Protein AF-A0AA43L330-F1 (afdb_monomer_lite)

Secondary structure (DSSP, 8-state):
--HHHHHHHH-TT--S------SSPPP--S-----GGGHHHHHHHHHHHHHHHSTT-----

Structure (mmCIF, N/CA/C/O backbone):
data_AF-A0AA43L330-F1
#
_entry.id   AF-A0AA43L330-F1
#
loop_
_atom_site.group_PDB
_atom_site.id
_atom_site.type_symbol
_atom_site.label_atom_id
_atom_site.label_alt_id
_atom_site.label_comp_id
_atom_site.label_asym_id
_atom_site.label_entity_id
_atom_site.label_seq_id
_atom_site.pdbx_PDB_ins_code
_atom_site.Cartn_x
_atom_site.Cartn_y
_atom_site.Cartn_z
_atom_site.occupancy
_atom_site.B_iso_or_equiv
_atom_site.auth_seq_id
_atom_site.auth_comp_id
_atom_site.auth_asym_id
_atom_site.auth_atom_id
_atom_site.pdbx_PDB_model_num
ATOM 1 N N . MET A 1 1 ? 17.818 -14.260 14.728 1.00 45.44 1 MET A N 1
ATOM 2 C CA . MET A 1 1 ? 17.422 -13.903 13.353 1.00 45.44 1 MET A CA 1
ATOM 3 C C . MET A 1 1 ? 16.489 -12.709 13.460 1.00 45.44 1 MET A C 1
ATOM 5 O O . MET A 1 1 ? 15.439 -12.872 14.071 1.00 45.44 1 MET A O 1
ATOM 9 N N . ARG A 1 2 ? 16.887 -11.505 13.033 1.00 68.38 2 ARG A N 1
ATOM 10 C CA . ARG A 1 2 ? 16.006 -10.328 13.101 1.00 68.38 2 ARG A CA 1
ATOM 11 C C . ARG A 1 2 ? 15.269 -10.191 11.767 1.00 68.38 2 ARG A C 1
ATOM 13 O O . ARG A 1 2 ? 15.839 -10.494 10.726 1.00 68.38 2 ARG A O 1
ATOM 20 N N . ILE A 1 3 ? 14.022 -9.719 11.790 1.00 58.66 3 ILE A N 1
ATOM 21 C CA . ILE A 1 3 ? 13.200 -9.498 10.580 1.00 58.66 3 ILE A CA 1
ATOM 22 C C . ILE A 1 3 ? 13.921 -8.613 9.545 1.00 58.66 3 ILE A C 1
ATOM 24 O O . ILE A 1 3 ? 13.808 -8.848 8.345 1.00 58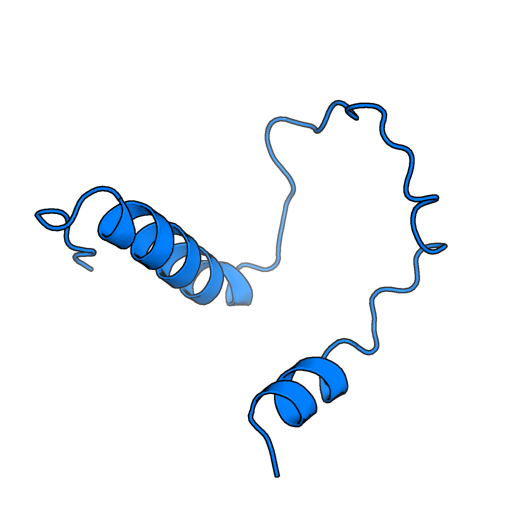.66 3 ILE A O 1
ATOM 28 N N . ILE A 1 4 ? 14.750 -7.670 10.008 1.00 56.06 4 ILE A N 1
ATOM 29 C CA . ILE A 1 4 ? 15.582 -6.816 9.146 1.00 56.06 4 ILE A CA 1
ATOM 30 C C . ILE A 1 4 ? 16.584 -7.609 8.289 1.00 56.06 4 ILE A C 1
ATOM 32 O O . ILE A 1 4 ? 16.831 -7.240 7.144 1.00 56.06 4 ILE A O 1
ATOM 36 N N . ASP A 1 5 ? 17.119 -8.722 8.799 1.00 60.31 5 ASP A N 1
ATOM 37 C CA . ASP A 1 5 ? 18.143 -9.513 8.106 1.00 60.31 5 ASP A CA 1
ATOM 38 C C . ASP A 1 5 ? 17.523 -10.276 6.917 1.00 60.31 5 ASP A C 1
ATOM 40 O O . ASP A 1 5 ? 18.163 -10.480 5.886 1.00 60.31 5 ASP A O 1
ATOM 44 N N . PHE A 1 6 ? 16.245 -10.659 7.039 1.00 59.75 6 PHE A N 1
ATOM 45 C CA . PHE A 1 6 ? 15.477 -11.341 5.993 1.00 59.75 6 PHE A CA 1
ATOM 46 C C . PHE A 1 6 ? 15.159 -10.414 4.811 1.00 59.75 6 PHE A C 1
ATOM 48 O O . PHE A 1 6 ? 15.281 -10.828 3.654 1.00 59.75 6 PHE A O 1
ATOM 55 N N . PHE A 1 7 ? 14.809 -9.157 5.103 1.00 55.25 7 PHE A N 1
ATOM 56 C CA . PHE A 1 7 ? 14.500 -8.142 4.092 1.00 55.25 7 PHE A CA 1
ATOM 57 C C . PHE A 1 7 ? 15.739 -7.764 3.265 1.00 55.25 7 PHE A C 1
ATOM 59 O O . PHE A 1 7 ? 15.674 -7.662 2.042 1.00 55.25 7 PHE A O 1
ATOM 66 N N . MET A 1 8 ? 16.903 -7.649 3.913 1.00 53.03 8 MET A N 1
ATOM 67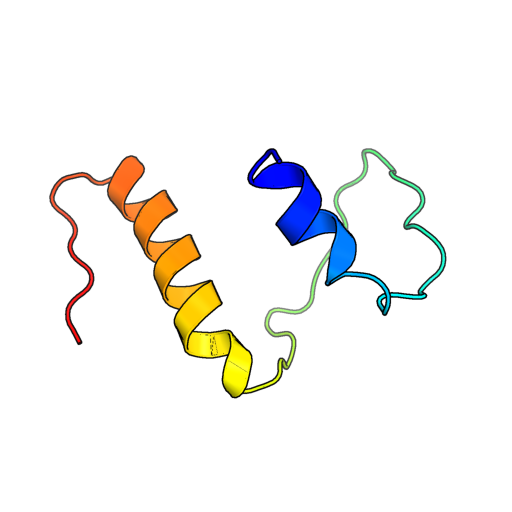 C CA . MET A 1 8 ? 18.156 -7.290 3.236 1.00 53.03 8 MET A CA 1
ATOM 68 C C . MET A 1 8 ? 18.704 -8.410 2.336 1.00 53.03 8 MET A C 1
ATOM 70 O O . MET A 1 8 ? 19.352 -8.129 1.330 1.00 53.03 8 MET A O 1
ATOM 74 N N . ASN A 1 9 ? 18.421 -9.682 2.641 1.00 51.59 9 ASN A N 1
ATOM 75 C CA . ASN A 1 9 ? 18.928 -10.819 1.864 1.00 51.59 9 ASN A CA 1
ATOM 76 C C . ASN A 1 9 ? 18.240 -10.997 0.491 1.00 51.59 9 ASN A C 1
ATOM 78 O O . ASN A 1 9 ? 18.834 -11.575 -0.419 1.00 51.59 9 ASN A O 1
ATOM 82 N N . HIS A 1 10 ? 17.013 -10.495 0.316 1.00 58.44 10 HIS A N 1
ATOM 83 C CA . HIS A 1 10 ? 16.244 -10.657 -0.927 1.00 58.44 10 HIS A CA 1
ATOM 84 C C . HIS A 1 10 ? 16.430 -9.506 -1.933 1.00 58.44 10 HIS A C 1
ATOM 86 O O . HIS A 1 10 ? 16.048 -9.644 -3.089 1.00 58.44 10 HIS A O 1
ATOM 92 N N . ASN A 1 11 ? 17.090 -8.409 -1.547 1.00 49.22 11 ASN A N 1
ATOM 93 C CA . ASN A 1 11 ? 17.225 -7.195 -2.366 1.00 49.22 11 ASN A CA 1
ATOM 94 C C . ASN A 1 11 ? 18.516 -7.141 -3.217 1.00 49.22 11 ASN A C 1
ATOM 96 O O . ASN A 1 11 ? 19.011 -6.078 -3.581 1.00 49.22 11 ASN A O 1
ATOM 100 N N . LYS A 1 12 ? 19.117 -8.295 -3.539 1.00 51.81 12 LYS A N 1
ATOM 101 C CA . LYS A 1 12 ? 20.451 -8.367 -4.176 1.00 51.81 12 LYS A CA 1
ATOM 102 C C . LYS A 1 12 ? 20.475 -7.984 -5.673 1.00 51.81 12 LYS A C 1
ATOM 104 O O . LYS A 1 12 ? 21.508 -8.149 -6.318 1.00 51.81 12 LYS A O 1
ATOM 109 N N . LYS A 1 13 ? 19.380 -7.498 -6.268 1.00 49.78 13 LYS A N 1
ATOM 110 C CA . LYS A 1 13 ? 19.308 -7.228 -7.719 1.00 49.78 13 LYS A CA 1
ATOM 111 C C . LYS A 1 13 ? 18.768 -5.850 -8.113 1.00 49.78 13 LYS A C 1
ATOM 113 O O . LYS A 1 13 ? 18.178 -5.729 -9.176 1.00 49.78 13 LYS A O 1
ATOM 118 N N . ILE A 1 14 ? 19.076 -4.808 -7.348 1.00 54.53 14 ILE A N 1
ATOM 119 C CA . ILE A 1 14 ? 19.096 -3.445 -7.897 1.00 54.53 14 ILE A CA 1
ATOM 120 C C . ILE A 1 14 ? 20.571 -3.050 -8.052 1.00 54.53 14 ILE A C 1
ATOM 122 O O . ILE A 1 14 ? 21.197 -2.548 -7.125 1.00 54.53 14 ILE A O 1
ATOM 126 N N . GLN A 1 15 ? 21.177 -3.398 -9.193 1.00 52.44 15 GLN A N 1
ATOM 127 C CA . GLN A 1 15 ? 22.418 -2.759 -9.638 1.00 52.44 15 GLN A CA 1
ATOM 128 C C . GLN A 1 15 ? 22.030 -1.640 -10.597 1.00 52.44 15 GLN A C 1
ATOM 130 O O . GLN A 1 15 ? 21.996 -1.844 -11.803 1.00 52.44 15 GLN A O 1
ATOM 135 N N . GLU A 1 16 ? 21.781 -0.464 -10.044 1.00 55.38 16 GLU A N 1
ATOM 136 C CA . GLU A 1 16 ? 22.172 0.780 -10.690 1.00 55.38 16 GLU A CA 1
ATOM 137 C C . GLU A 1 16 ? 23.076 1.501 -9.696 1.00 55.38 16 GLU A C 1
ATOM 139 O O . GLU A 1 16 ? 22.947 1.303 -8.486 1.00 55.38 16 GLU A O 1
ATOM 144 N N . ASN A 1 17 ? 24.070 2.220 -10.213 1.00 50.31 17 ASN A N 1
ATOM 145 C CA . ASN A 1 17 ? 25.022 3.018 -9.442 1.00 50.31 17 ASN A CA 1
ATOM 146 C C . ASN A 1 17 ? 24.291 3.648 -8.236 1.00 50.31 17 ASN A C 1
ATOM 148 O O . ASN A 1 17 ? 23.252 4.267 -8.479 1.00 50.31 17 ASN A O 1
ATOM 152 N N . PRO A 1 18 ? 24.725 3.440 -6.973 1.00 57.19 18 PRO A N 1
ATOM 153 C CA . PRO A 1 18 ? 23.981 3.947 -5.824 1.00 57.19 18 PRO A CA 1
ATOM 154 C C . PRO A 1 18 ? 23.693 5.428 -6.072 1.00 57.19 18 PRO A C 1
ATOM 156 O O . PRO A 1 18 ? 24.644 6.142 -6.412 1.00 57.19 18 PRO A O 1
ATOM 159 N N . PRO A 1 19 ? 22.421 5.872 -6.004 1.00 60.09 19 PRO A N 1
ATOM 160 C CA . PRO A 1 19 ? 22.103 7.257 -6.297 1.00 60.09 19 PRO A CA 1
ATOM 161 C C . PRO A 1 19 ? 22.991 8.103 -5.396 1.00 60.09 19 PRO A C 1
ATOM 163 O O . PRO A 1 19 ? 23.055 7.856 -4.187 1.00 60.09 19 PRO A O 1
ATOM 166 N N . GLU A 1 20 ? 23.743 9.035 -5.984 1.00 65.56 20 GLU A N 1
ATOM 167 C CA . GLU A 1 20 ? 24.378 10.073 -5.185 1.00 65.56 20 GLU A CA 1
ATOM 168 C C . GLU A 1 20 ? 23.243 10.702 -4.382 1.00 65.56 20 GLU A C 1
ATOM 170 O O . GLU A 1 20 ? 22.309 11.254 -4.957 1.00 65.56 20 GLU A O 1
ATOM 175 N N . ILE A 1 21 ? 23.248 10.490 -3.063 1.00 66.19 21 ILE A N 1
ATOM 176 C CA . ILE A 1 21 ? 22.188 10.981 -2.187 1.00 66.19 21 ILE A CA 1
ATOM 177 C C . ILE A 1 21 ? 22.400 12.488 -2.095 1.00 66.19 21 ILE A C 1
ATOM 179 O O . ILE A 1 21 ? 23.107 12.984 -1.217 1.00 66.19 21 ILE A O 1
ATOM 183 N N . THR A 1 22 ? 21.856 13.205 -3.067 1.00 74.06 22 THR A N 1
ATOM 184 C CA . THR A 1 22 ? 21.827 14.655 -3.101 1.00 74.06 22 THR A CA 1
ATOM 185 C C . THR A 1 22 ? 20.593 15.119 -2.329 1.00 74.06 22 THR A C 1
ATOM 187 O O . THR A 1 22 ? 19.544 14.479 -2.321 1.00 74.06 22 THR A O 1
ATOM 190 N N . THR A 1 23 ? 20.719 16.228 -1.602 1.00 81.88 23 THR A N 1
ATOM 191 C CA . THR A 1 23 ? 19.601 16.817 -0.836 1.00 81.88 23 THR A CA 1
ATOM 192 C C . THR A 1 23 ? 18.577 17.508 -1.751 1.00 81.88 23 THR A C 1
ATOM 194 O O . THR A 1 23 ? 17.570 18.034 -1.281 1.00 81.88 23 THR A O 1
ATOM 197 N N . GLU A 1 24 ? 18.840 17.569 -3.055 1.00 87.88 24 GLU A N 1
ATOM 198 C CA . GLU A 1 24 ? 17.970 18.222 -4.026 1.00 87.88 24 GLU A CA 1
ATOM 199 C C . GLU A 1 24 ? 16.805 17.311 -4.426 1.00 87.88 24 GLU A C 1
ATOM 201 O O . GLU A 1 24 ? 16.956 16.107 -4.621 1.00 87.88 24 GLU A O 1
ATOM 206 N N . TRP A 1 25 ? 15.613 17.896 -4.526 1.00 87.25 25 TRP A N 1
ATOM 207 C CA . TRP A 1 25 ? 14.436 17.174 -4.993 1.00 87.25 25 TRP A CA 1
ATOM 208 C C . TRP A 1 25 ? 14.605 16.809 -6.468 1.00 87.25 25 TRP A C 1
ATOM 210 O O . TRP A 1 25 ? 14.869 17.680 -7.296 1.00 87.25 25 TRP A O 1
ATOM 220 N N . GLN A 1 26 ? 14.403 15.536 -6.796 1.00 82.56 26 GLN A N 1
ATOM 221 C CA . GLN A 1 26 ? 14.403 15.046 -8.169 1.00 82.56 26 GLN A CA 1
ATOM 222 C C . GLN A 1 26 ? 12.966 14.884 -8.670 1.00 82.56 26 GLN A C 1
ATOM 224 O O . GLN A 1 26 ? 12.121 14.300 -7.990 1.00 82.56 26 GLN A O 1
ATOM 229 N N . GLU A 1 27 ? 12.688 15.382 -9.874 1.00 84.94 27 GLU A N 1
ATOM 230 C CA . GLU 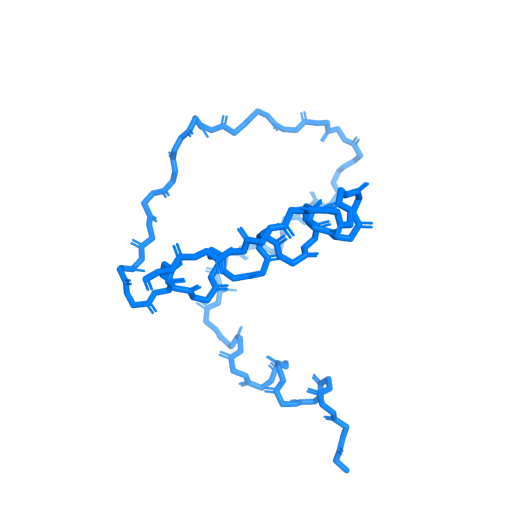A 1 27 ? 11.402 15.152 -10.530 1.00 84.94 27 GLU A CA 1
ATOM 231 C C . GLU A 1 27 ? 11.290 13.692 -10.987 1.00 84.94 27 GLU A C 1
ATOM 233 O O . GLU A 1 27 ? 12.171 13.168 -11.673 1.00 84.94 27 GLU A O 1
ATOM 238 N N . LEU A 1 28 ? 10.190 13.039 -10.605 1.00 83.75 28 LEU A N 1
ATOM 239 C CA . LEU A 1 28 ? 9.859 11.676 -11.011 1.00 83.75 28 LEU A CA 1
ATOM 240 C C . LEU A 1 28 ? 8.687 11.684 -12.000 1.00 83.75 28 LEU A C 1
ATOM 242 O O . LEU A 1 28 ? 7.803 12.542 -11.902 1.00 83.75 28 LEU A O 1
ATOM 246 N N . PRO A 1 29 ? 8.646 10.729 -12.946 1.00 88.06 29 PRO A N 1
ATOM 247 C CA . PRO A 1 29 ? 7.484 10.561 -13.803 1.00 88.06 29 PRO A CA 1
ATOM 248 C C . PRO A 1 29 ? 6.248 10.224 -12.961 1.00 88.06 29 PRO A C 1
ATOM 250 O O . PRO A 1 29 ? 6.344 9.606 -11.902 1.00 88.06 29 PRO A O 1
ATOM 253 N N . ALA A 1 30 ? 5.068 10.583 -13.469 1.00 84.38 30 ALA A N 1
ATOM 254 C CA . ALA A 1 30 ? 3.803 10.324 -12.779 1.00 84.38 30 ALA A CA 1
ATOM 255 C C . ALA A 1 30 ? 3.506 8.824 -12.581 1.00 84.38 30 ALA A C 1
ATOM 257 O O . ALA A 1 30 ? 2.680 8.470 -11.743 1.00 84.38 30 ALA A O 1
ATOM 258 N N . PHE A 1 31 ? 4.152 7.950 -13.357 1.00 82.12 31 PHE A N 1
ATOM 259 C CA . PHE A 1 31 ? 3.988 6.505 -13.282 1.00 82.12 31 PHE A CA 1
ATOM 260 C C . PHE A 1 31 ? 5.294 5.791 -13.639 1.00 82.12 31 PHE A C 1
ATOM 262 O O . PHE A 1 31 ? 5.975 6.169 -14.594 1.00 82.12 31 PHE A O 1
ATOM 269 N N . ILE A 1 32 ? 5.613 4.749 -12.875 1.00 83.44 32 ILE A N 1
ATOM 270 C CA . ILE A 1 32 ? 6.716 3.822 -13.124 1.00 83.44 32 ILE A CA 1
ATOM 271 C C . ILE A 1 32 ? 6.091 2.431 -13.175 1.00 83.44 32 ILE A C 1
ATOM 273 O O . ILE A 1 32 ? 5.413 2.024 -12.231 1.00 83.44 32 ILE A O 1
ATOM 277 N N . GLU A 1 33 ? 6.287 1.721 -14.283 1.00 85.44 33 GLU A N 1
ATOM 278 C CA . GLU A 1 33 ? 5.822 0.342 -14.410 1.00 85.44 33 GLU A CA 1
ATOM 279 C C . GLU A 1 33 ? 6.553 -0.556 -13.405 1.00 85.44 33 GLU A C 1
ATOM 281 O O . GLU A 1 33 ? 7.775 -0.489 -13.278 1.00 85.44 33 GLU A O 1
ATOM 286 N N . THR A 1 34 ? 5.803 -1.414 -12.712 1.00 82.31 34 THR A N 1
ATOM 287 C CA . THR A 1 34 ? 6.368 -2.497 -11.899 1.00 82.31 34 THR A CA 1
ATOM 288 C C . THR A 1 34 ? 5.691 -3.827 -12.220 1.00 82.31 34 THR A C 1
ATOM 290 O O . THR A 1 34 ? 4.632 -3.860 -12.862 1.00 82.31 34 THR A O 1
ATOM 293 N N . ASP A 1 35 ? 6.326 -4.920 -11.800 1.00 90.88 35 ASP A N 1
ATOM 294 C CA . ASP A 1 35 ? 5.808 -6.275 -11.943 1.00 90.88 35 ASP A CA 1
ATOM 295 C C . ASP A 1 35 ? 4.442 -6.380 -11.233 1.00 90.88 35 ASP A C 1
ATOM 297 O O . ASP A 1 35 ? 4.339 -6.048 -10.047 1.00 90.88 35 ASP A O 1
ATOM 301 N N . PRO A 1 36 ? 3.380 -6.848 -11.918 1.00 90.81 36 PRO A N 1
ATOM 302 C CA . PRO A 1 36 ? 2.074 -7.076 -11.305 1.00 90.81 36 PRO A CA 1
ATOM 303 C C . PRO A 1 36 ? 2.105 -7.931 -10.032 1.00 90.81 36 PRO A C 1
ATOM 305 O O . PRO A 1 36 ? 1.239 -7.769 -9.173 1.00 90.81 36 PRO A O 1
ATOM 308 N N . ALA A 1 37 ? 3.097 -8.815 -9.879 1.00 92.38 37 ALA A N 1
ATOM 309 C CA . ALA A 1 37 ? 3.288 -9.612 -8.669 1.00 92.38 37 AL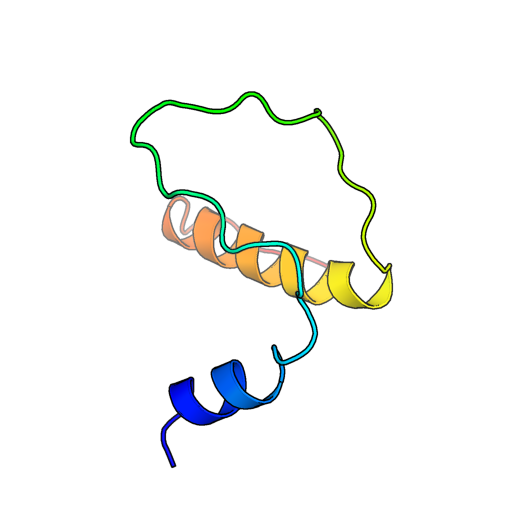A A CA 1
ATOM 310 C C . ALA A 1 37 ? 3.572 -8.762 -7.413 1.00 92.38 37 ALA A C 1
ATOM 312 O O . ALA A 1 37 ? 3.368 -9.235 -6.296 1.00 92.38 37 ALA A O 1
ATOM 313 N N . GLU A 1 38 ? 4.017 -7.513 -7.571 1.00 90.00 38 GLU A N 1
ATOM 314 C CA . GLU A 1 38 ? 4.329 -6.604 -6.462 1.00 90.00 38 GLU A CA 1
ATOM 315 C C . GLU A 1 38 ? 3.153 -5.703 -6.057 1.00 90.00 38 GLU A C 1
ATOM 317 O O . GLU A 1 38 ? 3.194 -5.077 -4.994 1.00 90.00 38 GLU A O 1
ATOM 322 N N . TYR A 1 39 ? 2.088 -5.634 -6.865 1.00 89.94 39 TYR A N 1
ATOM 323 C CA . TYR A 1 39 ? 1.005 -4.659 -6.675 1.00 89.94 39 TYR A CA 1
ATOM 324 C C . TYR A 1 39 ? 0.291 -4.830 -5.336 1.00 89.94 39 TYR A C 1
ATOM 326 O O . TYR A 1 39 ? 0.009 -3.841 -4.659 1.00 89.94 39 TYR A O 1
ATOM 334 N N . GLU A 1 40 ? 0.015 -6.073 -4.942 1.00 89.44 40 GLU A N 1
ATOM 335 C CA . GLU A 1 40 ? -0.680 -6.376 -3.689 1.00 89.44 40 GLU A CA 1
ATOM 336 C C . GLU A 1 40 ? 0.136 -5.895 -2.486 1.00 89.44 40 GLU A C 1
ATOM 338 O O . GLU A 1 40 ? -0.367 -5.153 -1.643 1.00 89.44 40 GLU A O 1
ATOM 343 N N . LEU A 1 41 ? 1.425 -6.248 -2.450 1.00 90.31 41 LEU A N 1
ATOM 344 C CA . LEU A 1 41 ? 2.320 -5.880 -1.359 1.00 90.31 41 LEU A CA 1
ATOM 345 C C . LEU A 1 41 ? 2.437 -4.357 -1.217 1.00 90.31 41 LEU A C 1
ATOM 347 O O . LEU A 1 41 ? 2.293 -3.829 -0.114 1.00 90.31 41 LEU A O 1
ATOM 351 N N . VAL A 1 42 ? 2.677 -3.647 -2.323 1.00 87.62 42 VAL A N 1
ATOM 352 C CA . VAL A 1 42 ? 2.822 -2.184 -2.314 1.00 87.62 42 VAL A CA 1
ATOM 353 C C . VAL A 1 42 ? 1.513 -1.504 -1.913 1.00 87.62 42 VAL A C 1
ATOM 355 O O . VAL A 1 42 ? 1.546 -0.557 -1.127 1.00 87.62 42 VAL A O 1
ATOM 358 N N . SER A 1 43 ? 0.367 -2.012 -2.380 1.00 89.19 43 SER A N 1
ATOM 359 C CA . SER A 1 43 ? -0.952 -1.484 -2.010 1.00 89.19 43 SER A CA 1
ATOM 360 C C . SER A 1 43 ? -1.192 -1.601 -0.508 1.00 89.19 43 SER A C 1
ATOM 362 O O . SER A 1 43 ? -1.504 -0.606 0.141 1.00 89.19 43 SER A O 1
ATOM 364 N N . VAL A 1 44 ? -0.952 -2.782 0.073 1.00 91.12 44 VAL A N 1
ATOM 365 C CA . VAL A 1 44 ? -1.115 -3.008 1.517 1.00 91.12 44 VAL A CA 1
ATOM 366 C C . VAL A 1 44 ? -0.187 -2.105 2.331 1.00 91.12 44 VAL A C 1
ATOM 368 O O . VAL A 1 44 ? -0.627 -1.512 3.316 1.00 91.12 44 VAL A O 1
ATOM 371 N N . LEU A 1 45 ? 1.079 -1.952 1.924 1.00 91.00 45 LEU A N 1
ATOM 372 C CA . LEU A 1 45 ? 2.028 -1.068 2.610 1.00 91.00 45 LEU A CA 1
ATOM 373 C C . LEU A 1 45 ? 1.584 0.398 2.559 1.00 91.00 45 LEU A C 1
ATOM 375 O O . LEU A 1 45 ? 1.552 1.062 3.596 1.00 91.00 45 LEU A O 1
ATOM 379 N N . ALA A 1 46 ? 1.219 0.898 1.377 1.00 88.62 46 ALA A N 1
ATOM 380 C CA . ALA A 1 46 ? 0.761 2.272 1.202 1.00 88.62 46 ALA A CA 1
ATOM 381 C C . ALA A 1 46 ? -0.513 2.542 2.014 1.00 88.62 46 ALA A C 1
ATOM 383 O O . ALA A 1 46 ? -0.599 3.557 2.708 1.00 88.62 46 ALA A O 1
ATOM 384 N N . THR A 1 47 ? -1.474 1.615 1.993 1.00 88.06 47 THR A N 1
ATOM 385 C CA . THR A 1 47 ? -2.706 1.760 2.768 1.00 88.06 47 THR A CA 1
ATOM 386 C C . THR A 1 47 ? -2.461 1.657 4.267 1.00 88.06 47 THR A C 1
ATOM 388 O O . THR A 1 47 ? -3.068 2.420 5.003 1.00 88.06 47 THR A O 1
ATOM 391 N N . ALA A 1 48 ? -1.549 0.808 4.748 1.00 90.38 48 ALA A N 1
ATOM 392 C CA . ALA A 1 48 ? -1.216 0.744 6.173 1.00 90.38 48 ALA A CA 1
ATOM 393 C C . ALA A 1 48 ? -0.586 2.050 6.686 1.00 90.38 48 ALA A C 1
ATOM 395 O O . ALA A 1 48 ? -0.904 2.495 7.788 1.00 90.38 48 ALA A O 1
ATOM 396 N N . ILE A 1 49 ? 0.270 2.692 5.881 1.00 90.81 49 ILE A N 1
ATOM 397 C CA . ILE A 1 49 ? 0.830 4.014 6.199 1.00 90.81 49 ILE A CA 1
ATOM 398 C C . ILE A 1 49 ? -0.289 5.060 6.232 1.00 90.81 49 ILE A C 1
ATOM 400 O O . ILE A 1 49 ? -0.409 5.798 7.208 1.00 90.81 49 ILE A O 1
ATOM 404 N N . ALA A 1 50 ? -1.132 5.091 5.196 1.00 88.81 50 ALA A N 1
ATOM 405 C CA . ALA A 1 50 ? -2.239 6.039 5.103 1.00 88.81 50 ALA A CA 1
ATOM 406 C C . ALA A 1 50 ? -3.284 5.841 6.215 1.00 88.81 50 ALA A C 1
ATOM 408 O O . ALA A 1 50 ? -3.774 6.818 6.768 1.00 88.81 50 ALA A O 1
ATOM 409 N N . ALA A 1 51 ? -3.599 4.599 6.586 1.00 91.25 51 ALA A N 1
ATOM 410 C CA . ALA A 1 51 ? -4.502 4.269 7.689 1.00 91.25 51 ALA A CA 1
ATOM 411 C C . ALA A 1 51 ? -3.887 4.599 9.057 1.00 91.25 51 ALA A C 1
ATOM 413 O O . ALA A 1 51 ? -4.604 4.933 9.993 1.00 91.25 51 ALA A O 1
ATOM 414 N N . GLY A 1 52 ? -2.557 4.570 9.180 1.00 87.19 52 GLY A N 1
ATOM 415 C CA . GLY A 1 52 ? -1.870 5.096 10.359 1.00 87.19 52 GLY A CA 1
ATOM 416 C C . GLY A 1 52 ? -2.121 6.594 10.576 1.00 87.19 52 GLY A C 1
ATOM 417 O O . GLY A 1 52 ? -2.237 7.026 11.721 1.00 87.19 52 GLY A O 1
ATOM 418 N N . ASP A 1 53 ? -2.239 7.369 9.494 1.00 91.25 53 ASP A N 1
ATOM 419 C CA . ASP A 1 53 ? -2.583 8.801 9.527 1.00 91.25 53 ASP A CA 1
ATOM 420 C C . ASP A 1 53 ? -4.107 9.037 9.610 1.00 91.25 53 ASP A C 1
ATOM 422 O O . ASP A 1 53 ? -4.583 9.978 10.247 1.00 91.25 53 ASP A O 1
ATOM 426 N N . HIS A 1 54 ? -4.894 8.126 9.028 1.00 88.38 54 HIS A N 1
ATOM 427 C CA . HIS A 1 54 ? -6.356 8.130 9.020 1.00 88.38 54 HIS A CA 1
ATOM 428 C C . HIS A 1 54 ? -6.923 6.835 9.631 1.00 88.38 54 HIS A C 1
ATOM 430 O O . HIS A 1 54 ? -7.302 5.927 8.888 1.00 88.38 54 HIS A O 1
ATOM 436 N N . PRO A 1 55 ? -7.034 6.744 10.971 1.00 82.06 55 PRO A N 1
ATOM 437 C CA . PRO A 1 55 ? -7.319 5.489 11.680 1.00 82.06 55 PRO A CA 1
ATOM 438 C C . PRO A 1 55 ? -8.712 4.904 11.423 1.00 82.06 55 PRO A C 1
ATOM 440 O O . PRO A 1 55 ? -8.935 3.728 11.684 1.00 82.06 55 PRO A O 1
ATOM 443 N N . GLU A 1 56 ? -9.638 5.707 10.901 1.00 89.44 56 GLU A N 1
ATOM 444 C CA . GLU A 1 56 ? -10.987 5.272 10.509 1.00 89.44 56 GLU A CA 1
ATOM 445 C C . GLU A 1 56 ? -11.026 4.658 9.092 1.00 89.44 56 GLU A C 1
ATOM 447 O O . GLU A 1 56 ? -12.092 4.296 8.596 1.00 89.44 56 GLU A O 1
ATOM 452 N N . SER A 1 57 ? -9.887 4.611 8.394 1.00 84.12 57 SER A N 1
ATOM 453 C CA . SER A 1 57 ? -9.769 4.094 7.030 1.00 84.12 57 SER A CA 1
ATOM 454 C C . SER A 1 57 ? -9.436 2.602 7.034 1.00 84.12 57 SER A C 1
ATOM 456 O O . SER A 1 57 ? -8.529 2.163 7.740 1.00 84.12 57 SER A O 1
ATOM 458 N N . GLU A 1 58 ? -10.115 1.825 6.190 1.00 75.88 58 GLU A N 1
ATOM 459 C CA . GLU A 1 58 ? -9.894 0.385 6.036 1.00 75.88 58 GLU A CA 1
ATOM 460 C C . GLU A 1 58 ? -9.610 0.028 4.574 1.00 75.88 58 GLU A C 1
ATOM 462 O O . GLU A 1 58 ? -10.202 0.582 3.645 1.00 75.88 58 GLU A O 1
ATOM 467 N N . PHE A 1 59 ? -8.706 -0.931 4.367 1.00 75.56 59 PHE A N 1
ATOM 468 C CA 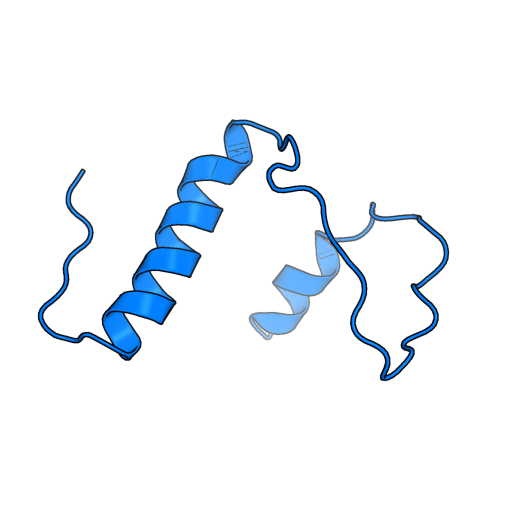. PHE A 1 59 ? -8.496 -1.541 3.058 1.00 75.56 59 PHE A CA 1
ATOM 469 C C . PHE A 1 59 ? -9.487 -2.696 2.874 1.00 75.56 59 PHE A C 1
ATOM 471 O O . PHE A 1 59 ? -9.401 -3.695 3.586 1.00 75.56 59 PHE A O 1
ATOM 478 N N . VAL A 1 60 ? -10.422 -2.563 1.930 1.00 73.00 60 VAL A N 1
ATOM 479 C CA . VAL A 1 60 ? -11.459 -3.570 1.646 1.00 73.00 60 VAL A CA 1
ATOM 480 C C . VAL A 1 60 ? -11.240 -4.140 0.242 1.00 73.00 60 VAL A C 1
ATOM 482 O O . VAL A 1 60 ? -11.147 -3.368 -0.713 1.00 73.00 60 VAL A O 1
ATOM 485 N N . VAL A 1 61 ? -11.162 -5.472 0.126 1.00 63.78 61 VAL A N 1
ATOM 486 C CA . VAL A 1 61 ? -10.888 -6.22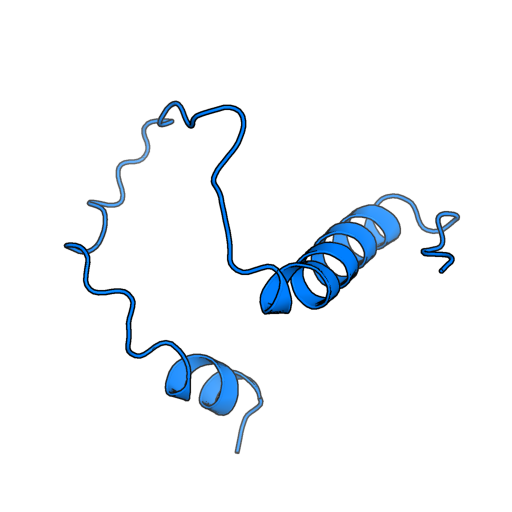3 -1.119 1.00 63.78 61 VAL A CA 1
ATOM 487 C C . VAL A 1 61 ? -11.930 -7.309 -1.342 1.00 63.78 61 VAL A C 1
ATOM 489 O O . VAL A 1 61 ? -12.299 -7.968 -0.343 1.00 63.78 61 VAL A O 1
#

Radius of gyration: 15.71 Å; chains: 1; bounding box: 36×32×28 Å

pLDDT: mean 75.55, std 15.26, range [45.44, 92.38]

Sequence (61 aa):
MRIIDFFMNHNKKIQENPPEITTEWQELPAFIETDPAEYELVSVLATAIAAGDHPESEFVV

Foldseek 3Di:
DDPVVVVVVVPPPPPDDPPPPDPDDDDDDPDDDDDPVCPVVVVVVVQVVVCVVVVVDDDDD